Protein AF-A0A5C6DYA9-F1 (afdb_monomer)

Organism: NCBI:txid2527966

Foldseek 3Di:
DVVLVDDPVLLVVVVCCAQVWDQPDWDDDPPDIDTDTHYHDPVQNPPLVCQQQDWDFRDDDPVPDGPDIDGNVVPDDRDDDDDPPDQDDAPNAGEAEAEDECVPDDQVVVQVVVVVVVVVVPDDPAAEDEAEQPVVRVVVVSVPQDPPHDRYYYYYYYYYDPPDD

Mean predicted aligned error: 13.53 Å

Radius of gyration: 26.05 Å; Cα contacts (8 Å, |Δi|>4): 201; chains: 1; bounding box: 67×40×59 Å

Structure (mmCIF, N/CA/C/O backbone):
data_AF-A0A5C6DYA9-F1
#
_entry.id   AF-A0A5C6DYA9-F1
#
loop_
_atom_site.group_PDB
_atom_site.id
_atom_site.type_symbol
_atom_site.label_atom_id
_atom_site.label_alt_id
_atom_site.label_comp_id
_atom_site.label_asym_id
_atom_site.label_entity_id
_atom_site.label_seq_id
_atom_site.pdbx_PDB_ins_code
_atom_site.Cartn_x
_atom_site.Cartn_y
_atom_site.Cartn_z
_atom_site.occupancy
_atom_site.B_iso_or_equiv
_atom_site.auth_seq_id
_atom_site.auth_comp_id
_atom_site.auth_asym_id
_atom_site.auth_atom_id
_atom_site.pdbx_PDB_model_num
ATOM 1 N N . MET A 1 1 ? 18.605 -9.024 -7.986 1.00 73.31 1 MET A N 1
ATOM 2 C CA . MET A 1 1 ? 18.722 -7.550 -8.146 1.00 73.31 1 MET A CA 1
ATOM 3 C C . MET A 1 1 ? 20.153 -7.091 -8.426 1.00 73.31 1 MET A C 1
ATOM 5 O O . MET A 1 1 ? 20.390 -6.633 -9.534 1.00 73.31 1 MET A O 1
ATOM 9 N N . ALA A 1 2 ? 21.111 -7.251 -7.499 1.00 76.88 2 ALA A N 1
ATOM 10 C CA . ALA A 1 2 ? 22.492 -6.772 -7.690 1.00 76.88 2 ALA A CA 1
ATOM 11 C C . ALA A 1 2 ? 23.207 -7.397 -8.907 1.00 76.88 2 ALA A C 1
ATOM 13 O O . ALA A 1 2 ? 23.883 -6.689 -9.643 1.00 76.88 2 ALA A O 1
ATOM 14 N N . PHE A 1 3 ? 22.975 -8.689 -9.174 1.00 78.88 3 PHE A N 1
ATOM 15 C CA . PHE A 1 3 ? 23.479 -9.383 -10.370 1.00 78.88 3 PHE A CA 1
ATOM 16 C C . PHE A 1 3 ? 23.039 -8.718 -11.689 1.00 78.88 3 PHE A C 1
ATOM 18 O O . PHE A 1 3 ? 23.805 -8.649 -12.644 1.00 78.88 3 PHE A O 1
ATOM 25 N N . TYR A 1 4 ? 21.823 -8.171 -11.714 1.00 80.50 4 TYR A N 1
ATOM 26 C CA . TYR A 1 4 ? 21.247 -7.484 -12.870 1.00 80.50 4 TYR A CA 1
ATOM 27 C C . TYR A 1 4 ? 21.536 -5.971 -12.883 1.00 80.50 4 TYR A C 1
ATOM 29 O O . TYR A 1 4 ? 21.046 -5.265 -13.757 1.00 80.50 4 TYR A O 1
ATOM 37 N N . GLY A 1 5 ? 22.306 -5.449 -11.918 1.00 81.56 5 GLY A N 1
ATOM 38 C CA . GLY A 1 5 ? 22.584 -4.012 -11.799 1.00 81.56 5 GLY A CA 1
ATOM 39 C C . GLY A 1 5 ? 21.365 -3.162 -11.415 1.00 81.56 5 GLY A C 1
ATOM 40 O O . GLY A 1 5 ? 21.376 -1.952 -11.617 1.00 81.56 5 GLY A O 1
ATOM 41 N N . LEU A 1 6 ? 20.307 -3.776 -10.873 1.00 86.06 6 LEU A N 1
ATOM 42 C CA . LEU A 1 6 ? 19.060 -3.086 -10.541 1.00 86.06 6 LEU A CA 1
ATOM 43 C C . LEU A 1 6 ? 19.060 -2.564 -9.104 1.00 86.06 6 LEU A C 1
ATOM 45 O O . LEU A 1 6 ? 19.406 -3.287 -8.164 1.00 86.06 6 LEU A O 1
ATOM 49 N N . THR A 1 7 ? 18.586 -1.331 -8.929 1.00 88.62 7 THR A N 1
ATOM 50 C CA . THR A 1 7 ? 18.301 -0.756 -7.609 1.00 88.62 7 THR A CA 1
ATOM 51 C C . THR A 1 7 ? 16.847 -1.009 -7.210 1.00 88.62 7 THR A C 1
ATOM 53 O O . THR A 1 7 ? 15.969 -1.180 -8.056 1.00 88.62 7 THR A O 1
ATOM 56 N N . ARG A 1 8 ? 16.564 -0.995 -5.900 1.00 90.00 8 ARG A N 1
ATOM 57 C CA . ARG A 1 8 ? 15.187 -1.119 -5.388 1.00 90.00 8 ARG A CA 1
ATOM 58 C C . ARG A 1 8 ? 14.283 0.004 -5.900 1.00 90.00 8 ARG A C 1
ATOM 60 O O . ARG A 1 8 ? 13.153 -0.259 -6.287 1.00 90.00 8 ARG A O 1
ATOM 67 N N . ALA A 1 9 ? 14.804 1.232 -5.920 1.00 90.12 9 ALA A N 1
ATOM 68 C CA . ALA A 1 9 ? 14.078 2.405 -6.397 1.00 90.12 9 ALA A CA 1
ATOM 69 C C . ALA A 1 9 ? 13.685 2.269 -7.874 1.00 90.12 9 ALA A C 1
ATOM 71 O O . ALA A 1 9 ? 12.553 2.567 -8.231 1.00 90.12 9 ALA A O 1
ATOM 72 N N . PHE A 1 10 ? 14.582 1.747 -8.715 1.00 88.94 10 PHE A N 1
ATOM 73 C CA . PHE A 1 10 ? 14.289 1.511 -10.128 1.00 88.94 10 PHE A CA 1
ATOM 74 C C . PHE A 1 10 ? 13.115 0.541 -10.323 1.00 88.94 10 PHE A C 1
ATOM 76 O O . PHE A 1 10 ? 12.159 0.860 -11.023 1.00 88.94 10 PHE A O 1
ATOM 83 N N . VAL A 1 11 ? 13.147 -0.613 -9.646 1.00 89.69 11 VAL A N 1
ATOM 84 C CA . VAL A 1 11 ? 12.065 -1.612 -9.730 1.00 89.69 11 VAL A CA 1
ATOM 85 C C . VAL A 1 11 ? 10.745 -1.049 -9.188 1.00 89.69 11 VAL A C 1
ATOM 87 O O . VAL A 1 11 ? 9.695 -1.256 -9.793 1.00 89.69 11 VAL A O 1
ATOM 90 N N . ALA A 1 12 ? 10.790 -0.299 -8.082 1.00 90.50 12 ALA A N 1
ATOM 91 C CA . ALA A 1 12 ? 9.607 0.334 -7.499 1.00 90.50 12 ALA A CA 1
ATOM 92 C C . ALA A 1 12 ? 8.974 1.378 -8.436 1.00 90.50 12 ALA A C 1
ATOM 94 O O . ALA A 1 12 ? 7.756 1.390 -8.590 1.00 90.50 12 ALA A O 1
ATOM 95 N N . ASN A 1 13 ? 9.785 2.202 -9.105 1.00 89.25 13 ASN A N 1
ATOM 96 C CA . ASN A 1 13 ? 9.297 3.217 -10.042 1.00 89.25 13 ASN A CA 1
ATOM 97 C C . ASN A 1 13 ? 8.615 2.590 -11.266 1.00 89.25 13 ASN A C 1
ATOM 99 O O . ASN A 1 13 ? 7.566 3.067 -11.698 1.00 89.25 13 ASN A O 1
ATOM 103 N N . ILE A 1 14 ? 9.170 1.495 -11.797 1.00 88.38 14 ILE A N 1
ATOM 104 C CA . ILE A 1 14 ? 8.541 0.750 -12.898 1.00 88.38 14 ILE A CA 1
ATOM 105 C C . ILE A 1 14 ? 7.187 0.199 -12.460 1.00 88.38 14 ILE A C 1
ATOM 107 O O . ILE A 1 14 ? 6.206 0.349 -13.182 1.00 88.38 14 ILE A O 1
ATOM 111 N N . LEU A 1 15 ? 7.106 -0.384 -11.261 1.00 89.25 15 LEU A N 1
ATOM 112 C CA . LEU A 1 15 ? 5.842 -0.888 -10.722 1.00 89.25 15 LEU A CA 1
ATOM 113 C C . LEU A 1 15 ? 4.811 0.217 -10.511 1.00 89.25 15 LEU A C 1
ATOM 115 O O . LEU A 1 15 ? 3.645 0.037 -10.852 1.00 89.25 15 LEU A O 1
ATOM 119 N N . GLN A 1 16 ? 5.231 1.365 -9.984 1.00 88.50 16 GLN A N 1
ATOM 120 C CA . GLN A 1 16 ? 4.352 2.512 -9.796 1.00 88.50 16 GLN A CA 1
ATOM 121 C C . GLN A 1 16 ? 3.798 3.008 -11.137 1.00 88.50 16 GLN A C 1
ATOM 123 O O . GLN A 1 16 ? 2.591 3.185 -11.273 1.00 88.50 16 GLN A O 1
ATOM 128 N N . THR A 1 17 ? 4.657 3.155 -12.143 1.00 88.94 17 THR A N 1
ATOM 129 C CA . THR A 1 17 ? 4.263 3.570 -13.498 1.00 88.94 17 THR A CA 1
ATOM 130 C C . THR A 1 17 ? 3.321 2.554 -14.137 1.00 88.94 17 THR A C 1
ATOM 132 O O . THR A 1 17 ? 2.284 2.906 -14.688 1.00 88.94 17 THR A O 1
ATOM 135 N N . ALA A 1 18 ? 3.635 1.267 -14.010 1.00 87.12 18 ALA A N 1
ATOM 136 C CA . ALA A 1 18 ? 2.827 0.188 -14.552 1.00 87.12 18 ALA A CA 1
ATOM 137 C C . ALA A 1 18 ? 1.425 0.127 -13.916 1.00 87.12 18 ALA A C 1
ATOM 139 O O . ALA A 1 18 ? 0.433 -0.024 -14.629 1.00 87.12 18 ALA A O 1
ATOM 140 N N . LEU A 1 19 ? 1.326 0.262 -12.589 1.00 87.50 19 LEU A N 1
ATOM 141 C CA . LEU A 1 19 ? 0.078 0.060 -11.844 1.00 87.50 19 LEU A CA 1
ATOM 142 C C . LEU A 1 19 ? -0.737 1.344 -11.652 1.00 87.50 19 LEU A C 1
ATOM 144 O O . LEU A 1 19 ? -1.946 1.350 -11.867 1.00 87.50 19 LEU A O 1
ATOM 148 N N . GLN A 1 20 ? -0.101 2.432 -11.227 1.00 87.94 20 GLN A N 1
ATOM 149 C CA . GLN A 1 20 ? -0.779 3.695 -10.923 1.00 87.94 20 GLN A CA 1
ATOM 150 C C . GLN A 1 20 ? -0.823 4.630 -12.135 1.00 87.94 20 GLN A C 1
ATOM 152 O O . GLN A 1 20 ? -1.756 5.424 -12.275 1.00 87.94 20 GLN A O 1
ATOM 157 N N . GLY A 1 21 ? 0.141 4.473 -13.038 1.00 89.94 21 GLY A N 1
ATOM 158 C CA . GLY A 1 21 ? 0.330 5.327 -14.193 1.00 89.94 21 GLY A CA 1
ATOM 159 C C . GLY A 1 21 ? 1.230 6.520 -13.919 1.00 89.94 21 GLY A C 1
ATOM 160 O O . GLY A 1 21 ? 1.343 6.995 -12.791 1.00 89.94 21 GLY A O 1
ATOM 161 N N . GLU A 1 22 ? 1.857 7.011 -14.980 1.00 91.06 22 GLU A N 1
ATOM 162 C CA . GLU A 1 22 ? 2.689 8.210 -14.969 1.00 91.06 22 GLU A CA 1
ATOM 163 C C . GLU A 1 22 ? 2.197 9.193 -16.032 1.00 91.06 22 GLU A C 1
ATOM 165 O O . GLU A 1 22 ? 1.934 8.816 -17.179 1.00 91.06 22 GLU A O 1
ATOM 170 N N . VAL A 1 23 ? 2.044 10.462 -15.643 1.00 91.94 23 VAL A N 1
ATOM 171 C CA . VAL A 1 23 ? 1.749 11.542 -16.587 1.00 91.94 23 VAL A CA 1
ATOM 172 C C . VAL A 1 23 ? 3.050 11.931 -17.271 1.00 91.94 23 VAL A C 1
ATOM 174 O O . VAL A 1 23 ? 3.916 12.555 -16.664 1.00 91.94 23 VAL A O 1
ATOM 177 N N . VAL A 1 24 ? 3.181 11.565 -18.541 1.00 92.62 24 VAL A N 1
ATOM 178 C CA . VAL A 1 24 ? 4.406 11.804 -19.317 1.00 92.62 24 VAL A CA 1
ATOM 179 C C . VAL A 1 24 ? 4.382 13.133 -20.060 1.00 92.62 24 VAL A C 1
ATOM 181 O O . VAL A 1 24 ? 5.421 13.632 -20.488 1.00 92.62 24 VAL A O 1
ATOM 184 N N . SER A 1 25 ? 3.195 13.707 -20.260 1.00 93.69 25 SER A N 1
ATOM 185 C CA . SER A 1 25 ? 3.028 14.970 -20.971 1.00 93.69 25 SER A CA 1
ATOM 186 C C . SER A 1 25 ? 1.633 15.553 -20.748 1.00 93.69 25 SER A C 1
ATOM 188 O O . SER A 1 25 ? 0.753 14.896 -20.196 1.00 93.69 25 SER A O 1
ATOM 190 N N . GLN A 1 26 ? 1.424 16.782 -21.212 1.00 93.81 26 GLN A N 1
ATOM 191 C CA . GLN A 1 26 ? 0.119 17.429 -21.253 1.00 93.81 26 GLN A CA 1
ATOM 192 C C . GLN A 1 26 ? -0.171 17.912 -22.671 1.00 93.81 26 GLN A C 1
ATOM 194 O O . GLN A 1 26 ? 0.659 18.575 -23.293 1.00 93.81 26 GLN A O 1
ATOM 199 N N . VAL A 1 27 ? -1.366 17.610 -23.170 1.00 94.00 27 VAL A N 1
ATOM 200 C CA . VAL A 1 27 ? -1.854 18.077 -24.468 1.00 94.00 27 VAL A CA 1
ATOM 201 C C . VAL A 1 27 ? -2.834 19.220 -24.255 1.00 94.00 27 VAL A C 1
ATOM 203 O O . VAL A 1 27 ? -3.722 19.165 -23.403 1.00 94.00 27 VAL A O 1
ATOM 206 N N . LEU A 1 28 ? -2.654 20.276 -25.042 1.00 93.69 28 LEU A N 1
ATOM 207 C CA . LEU A 1 28 ? -3.547 21.425 -25.094 1.00 93.69 28 LEU A CA 1
ATOM 208 C C . LEU A 1 28 ? -4.523 21.251 -26.253 1.00 93.69 28 LEU A C 1
ATOM 210 O O . LEU A 1 28 ? -4.105 21.125 -27.401 1.00 93.69 28 LEU A O 1
ATOM 214 N N . GLU A 1 29 ? -5.815 21.316 -25.957 1.00 91.75 29 GLU A N 1
ATOM 215 C CA . GLU A 1 29 ? -6.869 21.350 -26.966 1.00 91.75 29 GLU A CA 1
ATOM 216 C C . GLU A 1 29 ? -7.723 22.603 -26.737 1.00 91.75 29 GLU A C 1
ATOM 218 O O . GLU A 1 29 ? -8.513 22.704 -25.790 1.00 91.75 29 GLU A O 1
ATOM 223 N N . GLY A 1 30 ? -7.494 23.627 -27.563 1.00 92.25 30 GLY A N 1
ATOM 224 C CA . GLY A 1 30 ? -8.066 24.959 -27.365 1.00 92.25 30 GLY A CA 1
ATOM 225 C C . GLY A 1 30 ? -7.619 25.580 -26.036 1.00 92.25 30 GLY A C 1
ATOM 226 O O . GLY A 1 30 ? -6.444 25.882 -25.847 1.00 92.25 30 GLY A O 1
ATOM 227 N N . GLN A 1 31 ? -8.567 25.779 -25.115 1.00 92.50 31 GLN A N 1
ATOM 228 C CA . GLN A 1 31 ? -8.309 26.288 -23.757 1.00 92.50 31 GLN A CA 1
ATOM 229 C C . GLN A 1 31 ? -8.250 25.183 -22.686 1.00 92.50 31 GLN A C 1
ATOM 231 O O . GLN A 1 31 ? -8.090 25.487 -21.504 1.00 92.50 31 GLN A O 1
ATOM 236 N N . ARG A 1 32 ? -8.397 23.907 -23.065 1.00 92.44 32 ARG A N 1
ATOM 237 C CA . ARG A 1 32 ? -8.371 22.769 -22.134 1.00 92.44 32 ARG A C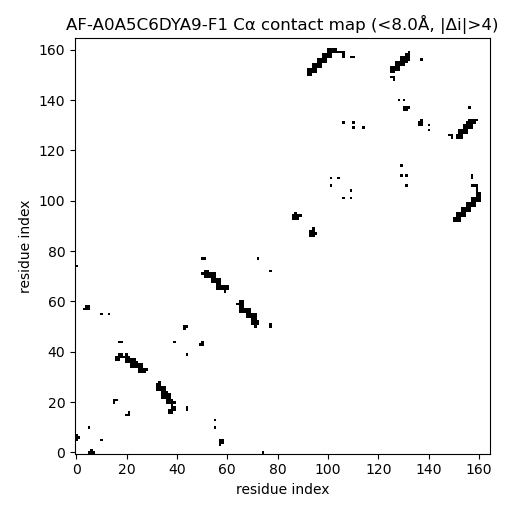A 1
ATOM 238 C C . ARG A 1 32 ? -6.994 22.109 -22.135 1.00 92.44 32 ARG A C 1
ATOM 240 O O . ARG A 1 32 ? -6.331 22.049 -23.167 1.00 92.44 32 ARG A O 1
ATOM 247 N N . ARG A 1 33 ? -6.575 21.621 -20.966 1.00 94.31 33 ARG A N 1
ATOM 248 C CA . ARG A 1 33 ? -5.356 20.822 -20.771 1.00 94.31 33 ARG A CA 1
ATOM 249 C C . ARG A 1 33 ? -5.753 19.405 -20.390 1.00 94.31 33 ARG A C 1
ATOM 251 O O . ARG A 1 33 ? -6.588 19.237 -19.504 1.00 94.31 33 ARG A O 1
ATOM 258 N N . PHE A 1 34 ? -5.138 18.428 -21.040 1.00 95.75 34 PHE A N 1
ATOM 259 C CA . PHE A 1 34 ? -5.328 17.009 -20.778 1.00 95.75 34 PHE A CA 1
ATOM 260 C C . PHE A 1 34 ? -3.990 16.357 -20.456 1.00 95.75 34 PHE A C 1
ATOM 262 O O . PHE A 1 34 ? -3.008 16.588 -21.157 1.00 95.75 34 PHE A O 1
ATOM 269 N N . ASP A 1 35 ? -3.963 15.522 -19.426 1.00 95.19 35 ASP A N 1
ATOM 270 C CA . ASP A 1 35 ? -2.788 14.727 -19.087 1.00 95.19 35 ASP A CA 1
ATOM 271 C C . ASP A 1 35 ? -2.693 13.507 -20.014 1.00 95.19 35 ASP A C 1
ATOM 273 O O . ASP A 1 35 ? -3.666 12.776 -20.208 1.00 95.19 35 ASP A O 1
ATOM 277 N N . LEU A 1 36 ? -1.505 13.269 -20.571 1.00 92.25 36 LEU A N 1
ATOM 278 C CA . LEU A 1 36 ? -1.163 12.022 -21.245 1.00 92.25 36 LEU A CA 1
ATOM 279 C C . LEU A 1 36 ? -0.592 11.048 -20.216 1.00 92.25 36 LEU A C 1
ATOM 281 O O . LEU A 1 36 ? 0.523 11.231 -19.726 1.00 92.25 36 LEU A O 1
ATOM 285 N N . LEU A 1 37 ? -1.372 10.016 -19.902 1.00 92.38 37 LEU A N 1
ATOM 286 C CA . LEU A 1 37 ? -1.063 9.001 -18.899 1.00 92.38 37 LEU A CA 1
ATOM 287 C C . LEU A 1 37 ? -0.599 7.704 -19.571 1.00 92.38 37 LEU A C 1
ATOM 289 O O . LEU A 1 37 ? -1.320 7.150 -20.401 1.00 92.38 37 LEU A O 1
ATOM 293 N N . ILE A 1 38 ? 0.554 7.180 -19.158 1.00 90.31 38 ILE A N 1
ATOM 294 C CA . ILE A 1 38 ? 0.992 5.821 -19.503 1.00 90.31 38 ILE A CA 1
ATOM 295 C C . ILE A 1 38 ? 0.774 4.921 -18.295 1.00 90.31 38 ILE A C 1
ATOM 297 O O . ILE A 1 38 ? 1.179 5.268 -17.191 1.00 90.31 38 ILE A O 1
ATOM 301 N N . ARG A 1 39 ? 0.133 3.768 -18.503 1.00 89.56 39 ARG A N 1
ATOM 302 C CA . ARG A 1 39 ? -0.073 2.715 -17.498 1.00 89.56 39 ARG A CA 1
ATOM 303 C C . ARG A 1 39 ? -0.394 1.386 -18.172 1.00 89.56 39 ARG A C 1
ATOM 305 O O . ARG A 1 39 ? -0.763 1.377 -19.345 1.00 89.56 39 ARG A O 1
ATOM 312 N N . LEU A 1 40 ? -0.319 0.285 -17.426 1.00 87.44 40 LEU A N 1
ATOM 313 C CA . LEU A 1 40 ? -0.817 -1.006 -17.900 1.00 87.44 40 LEU A CA 1
ATOM 314 C C . LEU A 1 40 ? -2.342 -0.995 -18.071 1.00 87.44 40 LEU A C 1
ATOM 316 O O . LEU A 1 40 ? -3.078 -0.314 -17.340 1.00 87.44 40 LEU A O 1
ATOM 320 N N . GLU A 1 41 ? -2.808 -1.809 -19.016 1.00 86.06 41 GLU A N 1
ATOM 321 C CA . GLU A 1 41 ? -4.228 -2.118 -19.188 1.00 86.06 41 GLU A CA 1
ATOM 322 C C . GLU A 1 41 ? -4.800 -2.761 -17.913 1.00 86.06 41 GLU A C 1
ATOM 324 O O . GLU A 1 41 ? -4.080 -3.392 -17.136 1.00 86.06 41 GLU A O 1
ATOM 329 N N . GLU A 1 42 ? -6.100 -2.569 -17.678 1.00 84.75 42 GLU A N 1
ATOM 330 C CA . GLU A 1 42 ? -6.771 -2.963 -16.427 1.00 84.75 42 GLU A CA 1
ATOM 331 C C . GLU A 1 42 ? -6.567 -4.445 -16.087 1.00 84.75 42 GLU A C 1
ATOM 333 O O . GLU A 1 42 ? -6.258 -4.772 -14.944 1.00 84.75 42 GLU A O 1
ATOM 338 N N . GLU A 1 43 ? -6.656 -5.321 -17.090 1.00 84.62 43 GLU A N 1
ATOM 339 C CA . GLU A 1 43 ? -6.540 -6.775 -16.939 1.00 84.62 43 GLU A CA 1
ATOM 340 C C . GLU A 1 43 ? -5.224 -7.179 -16.255 1.00 84.62 43 GLU A C 1
ATOM 342 O O . GLU A 1 43 ? -5.217 -8.013 -15.349 1.00 84.62 43 GLU A O 1
ATOM 347 N N . TYR A 1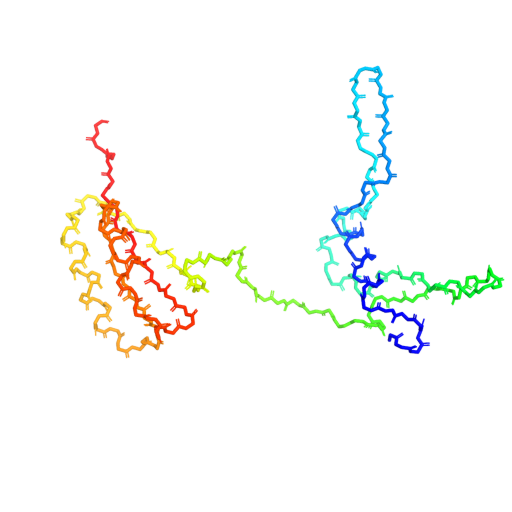 44 ? -4.120 -6.512 -16.605 1.00 82.12 44 TYR A N 1
ATOM 348 C CA . TYR A 1 44 ? -2.803 -6.761 -16.013 1.00 82.12 44 TYR A CA 1
ATOM 349 C C . TYR A 1 44 ? -2.616 -6.107 -14.638 1.00 82.12 44 TYR A C 1
ATOM 351 O O . TYR A 1 44 ? -1.718 -6.499 -13.896 1.00 82.12 44 TYR A O 1
ATOM 359 N N . ARG A 1 45 ? -3.443 -5.116 -14.277 1.00 83.56 45 ARG A N 1
ATOM 360 C CA . ARG A 1 45 ? -3.396 -4.454 -12.960 1.00 83.56 45 ARG A CA 1
ATOM 361 C C . ARG A 1 45 ? -4.183 -5.203 -11.895 1.00 83.56 45 ARG A C 1
ATOM 363 O O . ARG A 1 45 ? -3.815 -5.144 -10.725 1.00 83.56 45 ARG A O 1
ATOM 370 N N . THR A 1 46 ? -5.247 -5.894 -12.293 1.00 79.31 46 THR A N 1
ATOM 371 C CA . THR A 1 46 ? -6.075 -6.701 -11.385 1.00 79.31 46 THR A CA 1
ATOM 372 C C . THR A 1 46 ? -5.557 -8.127 -11.207 1.00 79.31 46 THR A C 1
ATOM 374 O O . THR A 1 46 ? -5.909 -8.797 -10.237 1.00 79.31 46 THR A O 1
ATOM 377 N N . ASP A 1 47 ? -4.703 -8.600 -12.117 1.00 80.88 47 ASP A N 1
ATOM 378 C CA . ASP A 1 47 ? -4.126 -9.941 -12.071 1.00 80.88 47 ASP A CA 1
ATOM 379 C C . ASP A 1 47 ? -2.792 -9.975 -11.309 1.00 80.88 47 ASP A C 1
ATOM 381 O O . ASP A 1 47 ? -1.701 -10.139 -11.865 1.00 80.88 47 ASP A O 1
ATOM 385 N N . TYR A 1 48 ? -2.883 -9.850 -9.985 1.00 74.00 48 TYR A N 1
ATOM 386 C CA . TYR A 1 48 ? -1.718 -9.920 -9.098 1.00 74.00 48 TYR A CA 1
ATOM 387 C C . TYR A 1 48 ? -0.980 -11.265 -9.172 1.00 74.00 48 TYR A C 1
ATOM 389 O O . TYR A 1 48 ? 0.224 -11.317 -8.914 1.00 74.00 48 TYR A O 1
ATOM 397 N N . LYS A 1 49 ? -1.661 -12.346 -9.581 1.00 74.31 49 LYS A N 1
ATOM 398 C CA . LYS A 1 49 ? -1.052 -13.675 -9.749 1.00 74.31 49 LYS A CA 1
ATOM 399 C C . LYS A 1 49 ? -0.077 -13.700 -10.923 1.00 74.31 49 LYS A C 1
ATOM 401 O O . LYS A 1 49 ? 0.947 -14.379 -10.853 1.00 74.31 49 LYS A O 1
ATOM 406 N N . ASN A 1 50 ? -0.370 -12.945 -11.981 1.00 81.38 50 ASN A N 1
ATOM 407 C CA . ASN A 1 50 ? 0.496 -12.827 -13.150 1.00 81.38 50 ASN A CA 1
ATOM 408 C C . ASN A 1 50 ? 1.413 -11.598 -13.128 1.00 81.38 50 ASN A C 1
ATOM 410 O O . ASN A 1 50 ? 2.288 -11.506 -13.989 1.00 81.38 50 ASN A O 1
ATOM 414 N N . LEU A 1 51 ? 1.322 -10.725 -12.116 1.00 85.81 51 LEU A N 1
ATOM 415 C CA . LEU A 1 51 ? 2.224 -9.577 -11.942 1.00 85.81 51 LEU A CA 1
ATOM 416 C C . LEU A 1 51 ? 3.708 -9.985 -11.937 1.00 85.81 51 LEU A C 1
ATOM 418 O O . LEU A 1 51 ? 4.565 -9.242 -12.409 1.00 85.81 51 LEU A O 1
ATOM 422 N N . GLY A 1 52 ? 4.021 -11.203 -11.487 1.00 86.75 52 GLY A N 1
ATOM 423 C CA . GLY A 1 52 ? 5.378 -11.753 -11.537 1.00 86.75 52 GLY A CA 1
ATOM 424 C C . GLY A 1 52 ? 5.966 -11.889 -12.939 1.00 86.75 52 GLY A C 1
ATOM 425 O O . GLY A 1 52 ? 7.187 -11.913 -13.059 1.00 86.75 52 GLY A O 1
ATOM 426 N N . ARG A 1 53 ? 5.129 -11.943 -13.981 1.00 89.69 53 ARG A N 1
ATOM 427 C CA . ARG A 1 53 ? 5.536 -12.010 -15.395 1.00 89.69 53 ARG A CA 1
ATOM 428 C C . ARG A 1 53 ? 5.769 -10.632 -16.015 1.00 89.69 53 ARG A C 1
ATOM 430 O O . ARG A 1 53 ? 6.119 -10.554 -17.191 1.00 89.69 53 ARG A O 1
ATOM 437 N N . LEU A 1 54 ? 5.558 -9.552 -15.257 1.00 88.94 54 LEU A N 1
ATOM 438 C CA . LEU A 1 54 ? 5.838 -8.199 -15.721 1.00 88.94 54 LEU A CA 1
ATOM 439 C C . LEU A 1 54 ? 7.303 -8.106 -16.145 1.00 88.94 54 LEU A C 1
ATOM 441 O O . LEU A 1 54 ? 8.202 -8.401 -15.354 1.00 88.94 54 LEU A O 1
ATOM 445 N N . ARG A 1 55 ? 7.528 -7.700 -17.395 1.00 89.88 55 ARG A N 1
ATOM 446 C CA . ARG A 1 55 ? 8.871 -7.548 -17.945 1.00 89.88 55 ARG A CA 1
ATOM 447 C C . ARG A 1 55 ? 9.467 -6.212 -17.530 1.00 89.88 55 ARG A C 1
ATOM 449 O O . ARG A 1 55 ? 8.831 -5.172 -17.659 1.00 89.88 55 ARG A O 1
ATOM 456 N N . ILE A 1 56 ? 10.698 -6.271 -17.047 1.00 89.19 56 ILE A N 1
ATOM 457 C CA . ILE A 1 56 ? 11.507 -5.138 -16.620 1.00 89.19 56 ILE A CA 1
ATOM 458 C C . ILE A 1 56 ? 12.697 -5.054 -17.565 1.00 89.19 56 ILE A C 1
ATOM 460 O O . ILE A 1 56 ? 13.490 -5.995 -17.656 1.00 89.19 56 ILE A O 1
ATOM 464 N N . ASP A 1 57 ? 12.824 -3.921 -18.250 1.00 88.25 57 ASP A N 1
ATOM 465 C CA . ASP A 1 57 ? 13.996 -3.629 -19.064 1.00 88.25 57 ASP A CA 1
ATOM 466 C C . ASP A 1 57 ? 15.223 -3.463 -18.168 1.00 88.25 57 ASP A C 1
ATOM 468 O O . ASP A 1 57 ? 15.226 -2.695 -17.199 1.00 88.25 57 ASP A O 1
ATOM 472 N N . LEU A 1 58 ? 16.285 -4.195 -18.496 1.00 86.62 58 LEU A N 1
ATOM 473 C CA . LEU A 1 58 ? 17.563 -4.013 -17.834 1.00 86.62 58 LEU A CA 1
ATOM 474 C C . LEU A 1 58 ? 18.203 -2.708 -18.327 1.00 86.62 58 LEU A C 1
ATOM 476 O O . LEU A 1 58 ? 18.250 -2.475 -19.539 1.00 86.62 58 LEU A O 1
ATOM 480 N N . PRO A 1 59 ? 18.729 -1.865 -17.421 1.00 78.38 59 PRO A N 1
ATOM 481 C CA . PRO A 1 59 ? 19.355 -0.609 -17.800 1.00 78.38 59 PRO A CA 1
ATOM 482 C C . PRO A 1 59 ? 20.496 -0.873 -18.786 1.00 78.38 59 PRO A C 1
ATOM 484 O O . PRO A 1 59 ? 21.344 -1.740 -18.559 1.00 78.38 59 PRO A O 1
ATOM 487 N N . SER A 1 60 ? 20.491 -0.135 -19.899 1.00 72.44 60 SER A N 1
ATOM 488 C CA . SER A 1 60 ? 21.565 -0.193 -20.891 1.00 72.44 60 SER A CA 1
ATOM 489 C C . SER A 1 60 ? 22.887 0.200 -20.240 1.00 72.44 60 SER A C 1
ATOM 491 O O . SER A 1 60 ? 22.936 1.126 -19.431 1.00 72.44 60 SER A O 1
ATOM 493 N N . ASP A 1 61 ? 23.965 -0.479 -20.625 1.00 69.50 61 ASP A N 1
ATOM 494 C CA . ASP A 1 61 ? 25.310 0.032 -20.356 1.00 69.50 61 ASP A CA 1
ATOM 495 C C . ASP A 1 61 ? 25.605 1.221 -21.294 1.00 69.50 61 ASP A C 1
ATOM 497 O O . ASP A 1 61 ? 24.859 1.475 -22.250 1.00 69.50 61 ASP A O 1
ATOM 501 N N . ASN A 1 62 ? 26.707 1.926 -21.040 1.00 63.62 62 ASN A N 1
ATOM 502 C CA . ASN A 1 62 ? 27.174 3.119 -21.759 1.00 63.62 62 ASN A CA 1
ATOM 503 C C . ASN A 1 62 ? 27.380 2.913 -23.275 1.00 63.62 62 ASN A C 1
ATOM 505 O O . ASN A 1 62 ? 27.566 3.879 -24.005 1.00 63.62 62 ASN A O 1
ATOM 509 N N . ASP A 1 63 ? 27.331 1.668 -23.748 1.00 66.31 63 ASP A N 1
ATOM 510 C CA . ASP A 1 63 ? 27.528 1.269 -25.146 1.00 66.31 63 ASP A CA 1
ATOM 511 C C . ASP A 1 63 ? 26.198 1.095 -25.919 1.00 66.31 63 ASP A C 1
ATOM 513 O O . ASP A 1 63 ? 26.139 0.419 -26.945 1.00 66.31 63 ASP A O 1
ATOM 517 N N . HIS A 1 64 ? 25.093 1.647 -25.391 1.00 57.41 64 HIS A N 1
ATOM 518 C CA . HIS A 1 64 ? 23.738 1.623 -25.977 1.00 57.41 64 HIS A CA 1
ATOM 519 C C . HIS A 1 64 ? 23.202 0.228 -26.363 1.00 57.41 64 HIS A C 1
ATOM 521 O O . HIS A 1 64 ? 22.272 0.101 -27.163 1.00 57.41 64 HIS A O 1
ATOM 527 N N . LYS A 1 65 ? 23.756 -0.841 -25.782 1.00 60.22 65 LYS A N 1
ATOM 528 C CA . LYS A 1 65 ? 23.219 -2.196 -25.914 1.00 60.22 65 LYS A CA 1
ATOM 529 C C . LYS A 1 65 ? 22.186 -2.451 -24.827 1.00 60.22 65 LYS A C 1
ATOM 531 O O . LYS A 1 65 ? 22.519 -2.526 -23.643 1.00 60.22 65 LYS A O 1
ATOM 536 N N . SER A 1 66 ? 20.941 -2.665 -25.259 1.00 67.44 66 SER A N 1
ATOM 537 C CA . SER A 1 66 ? 19.901 -3.231 -24.401 1.00 67.44 66 SER A CA 1
ATOM 538 C C . SER A 1 66 ? 20.406 -4.546 -23.811 1.00 67.44 66 SER A C 1
ATOM 540 O O . SER A 1 66 ? 20.816 -5.453 -24.539 1.00 67.44 66 SER A O 1
ATOM 542 N N . ARG A 1 67 ? 20.395 -4.638 -22.480 1.00 77.25 67 ARG A N 1
ATOM 543 C CA . ARG A 1 67 ? 20.827 -5.836 -21.748 1.00 77.25 67 ARG A CA 1
ATOM 544 C C . ARG A 1 67 ? 19.732 -6.905 -21.683 1.00 77.25 67 ARG A C 1
ATOM 546 O O . ARG A 1 67 ? 19.930 -7.930 -21.039 1.00 77.25 67 ARG A O 1
ATOM 553 N N . GLY A 1 68 ? 18.615 -6.683 -22.377 1.00 86.31 68 GLY A N 1
ATOM 554 C CA . GLY A 1 68 ? 17.456 -7.562 -22.395 1.00 86.31 68 GLY A CA 1
ATOM 555 C C . GLY A 1 68 ? 16.424 -7.204 -21.329 1.00 86.31 68 GLY A C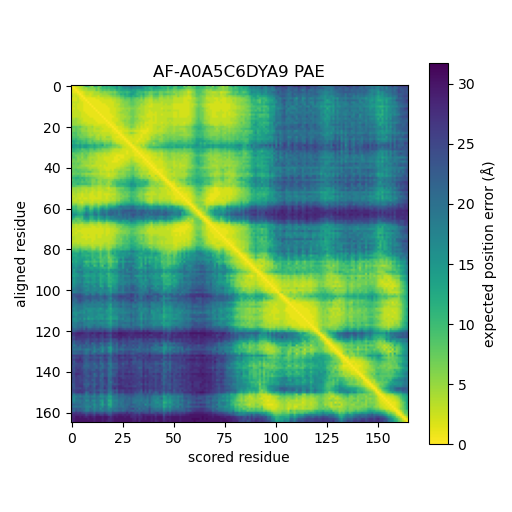 1
ATOM 556 O O . GLY A 1 68 ? 16.480 -6.149 -20.699 1.00 86.31 68 GLY A O 1
ATOM 557 N N . GLN A 1 69 ? 15.468 -8.111 -21.156 1.00 89.81 69 GLN A N 1
ATOM 558 C CA . GLN A 1 69 ? 14.371 -8.006 -20.201 1.00 89.81 69 GLN A CA 1
ATOM 559 C C . GLN A 1 69 ? 14.435 -9.170 -19.221 1.00 89.81 69 GLN A C 1
ATOM 561 O O . GLN A 1 69 ? 14.808 -10.279 -19.603 1.00 89.81 69 GLN A O 1
ATOM 566 N N . ILE A 1 70 ? 14.021 -8.914 -17.986 1.00 91.19 70 ILE A N 1
ATOM 567 C CA . ILE A 1 70 ? 13.792 -9.942 -16.967 1.00 91.19 70 ILE A CA 1
ATOM 568 C C . ILE A 1 70 ? 12.358 -9.854 -16.459 1.00 91.19 70 ILE A C 1
ATOM 570 O O . ILE A 1 70 ? 11.705 -8.823 -16.610 1.00 91.19 70 ILE A O 1
ATOM 574 N N . GLU A 1 71 ? 11.861 -10.909 -15.832 1.00 91.88 71 GLU A N 1
ATOM 575 C CA . GLU A 1 71 ? 10.555 -10.887 -15.179 1.00 91.88 71 GLU A CA 1
ATOM 576 C C . GLU A 1 71 ? 10.666 -10.397 -13.728 1.00 91.88 71 GLU A C 1
ATOM 578 O O . GLU A 1 71 ? 11.652 -10.657 -13.033 1.00 91.88 71 GLU A O 1
ATOM 583 N N . LEU A 1 72 ? 9.632 -9.717 -13.226 1.00 90.75 72 LEU A N 1
ATOM 584 C CA . LEU A 1 72 ? 9.605 -9.202 -11.854 1.00 90.75 72 LEU A CA 1
ATOM 585 C C . LEU A 1 72 ? 9.880 -10.294 -10.809 1.00 90.75 72 LEU A C 1
ATOM 587 O O . LEU A 1 72 ? 10.601 -10.044 -9.842 1.00 90.75 72 LEU A O 1
ATOM 591 N N . ARG A 1 73 ? 9.368 -11.514 -11.020 1.00 91.50 73 ARG A N 1
ATOM 592 C CA . ARG A 1 73 ? 9.579 -12.655 -10.110 1.00 91.50 73 ARG A CA 1
ATOM 593 C C . ARG A 1 73 ? 11.043 -13.076 -9.949 1.00 91.50 73 ARG A C 1
ATOM 595 O O . ARG A 1 73 ? 11.378 -13.747 -8.982 1.00 91.50 73 ARG A O 1
ATOM 602 N N . GLU A 1 74 ? 11.922 -12.701 -10.877 1.00 90.19 74 GLU A N 1
ATOM 603 C CA . GLU A 1 74 ? 13.359 -12.987 -10.771 1.00 90.19 74 GLU A CA 1
ATOM 604 C C . GLU A 1 74 ? 14.066 -12.064 -9.771 1.00 90.19 74 GLU A C 1
ATOM 606 O O . GLU A 1 74 ? 15.204 -12.312 -9.361 1.00 90.19 74 GLU A O 1
ATOM 611 N N . VAL A 1 75 ? 13.420 -10.957 -9.400 1.00 89.81 75 VAL A N 1
ATOM 612 C CA . VAL A 1 75 ? 14.011 -9.924 -8.548 1.00 89.81 75 VAL A CA 1
ATOM 613 C C . VAL A 1 75 ? 13.168 -9.560 -7.338 1.00 89.81 75 VAL A C 1
ATOM 615 O O . VAL A 1 75 ? 13.722 -8.960 -6.421 1.00 89.81 75 VAL A O 1
ATOM 618 N N . ALA A 1 76 ? 11.893 -9.938 -7.296 1.00 89.00 76 ALA A N 1
ATOM 619 C CA . ALA A 1 76 ? 10.986 -9.677 -6.190 1.00 89.00 76 ALA A CA 1
ATOM 620 C C . ALA A 1 76 ? 10.104 -10.895 -5.888 1.00 89.00 76 ALA A C 1
ATOM 622 O O . ALA A 1 76 ? 9.655 -11.599 -6.791 1.00 89.00 76 ALA A O 1
ATOM 623 N N . GLU A 1 77 ? 9.825 -11.103 -4.605 1.00 87.62 77 GLU A N 1
ATOM 624 C CA . GLU A 1 77 ? 8.790 -12.027 -4.153 1.00 87.62 77 GLU A CA 1
ATOM 625 C C . GLU A 1 77 ? 7.445 -11.295 -4.123 1.00 87.62 77 GLU A C 1
ATOM 627 O O . GLU A 1 77 ? 7.360 -10.160 -3.650 1.00 87.62 77 GLU A O 1
ATOM 632 N N . ILE A 1 78 ? 6.404 -11.939 -4.647 1.00 85.12 78 ILE A N 1
ATOM 633 C CA . ILE A 1 78 ? 5.053 -11.382 -4.717 1.00 85.12 78 ILE A CA 1
ATOM 634 C C . ILE A 1 78 ? 4.158 -12.270 -3.874 1.00 85.12 78 ILE A C 1
ATOM 636 O O . ILE A 1 78 ? 4.019 -13.462 -4.147 1.00 85.12 78 ILE A O 1
ATOM 640 N N . SER A 1 79 ? 3.553 -11.677 -2.857 1.00 84.69 79 SER A N 1
ATOM 641 C CA . SER A 1 79 ? 2.632 -12.355 -1.961 1.00 84.69 79 SER A CA 1
ATOM 642 C C . SER A 1 79 ? 1.439 -11.461 -1.665 1.00 84.69 79 SER A C 1
ATOM 644 O O . SER A 1 79 ? 1.538 -10.232 -1.630 1.00 84.69 79 SER A O 1
ATOM 646 N N . GLU A 1 80 ? 0.285 -12.091 -1.475 1.00 80.50 80 GLU A N 1
ATOM 647 C CA . GLU A 1 80 ? -0.898 -11.403 -0.980 1.00 80.50 80 GLU A CA 1
ATOM 648 C C . GLU A 1 80 ? -0.738 -11.192 0.527 1.00 80.50 80 GLU A C 1
ATOM 650 O O . GLU A 1 80 ? -0.463 -12.123 1.286 1.00 80.50 80 GLU A O 1
ATOM 655 N N . GLY A 1 81 ? -0.893 -9.945 0.958 1.00 80.25 81 GLY A N 1
ATOM 656 C CA . GLY A 1 81 ? -0.843 -9.562 2.359 1.00 80.25 81 GLY A CA 1
ATOM 657 C C . GLY A 1 81 ? -2.139 -8.881 2.761 1.00 80.25 81 GLY A C 1
ATOM 658 O O . GLY A 1 81 ? -2.742 -8.153 1.976 1.00 80.25 81 GLY A O 1
ATOM 659 N N . THR A 1 82 ? -2.560 -9.083 4.006 1.00 77.81 82 THR A N 1
ATOM 660 C CA . THR A 1 82 ? -3.605 -8.244 4.598 1.00 77.81 82 THR A CA 1
ATOM 661 C C . THR A 1 82 ? -2.949 -7.065 5.300 1.00 77.81 82 THR A C 1
ATOM 663 O O . THR A 1 82 ? -1.990 -7.227 6.055 1.00 77.81 82 THR A O 1
ATOM 666 N N . GLY A 1 83 ? -3.479 -5.872 5.062 1.00 75.50 83 GLY A N 1
ATOM 667 C CA . GLY A 1 83 ? -3.059 -4.648 5.726 1.00 75.50 83 GLY A CA 1
ATOM 668 C C . GLY A 1 83 ? -4.268 -3.803 6.119 1.00 75.50 83 GLY A C 1
ATOM 669 O O . GLY A 1 83 ? -5.364 -4.005 5.595 1.00 75.50 83 GLY A O 1
ATOM 670 N N . PRO A 1 84 ? -4.101 -2.854 7.051 1.00 71.38 84 PRO A N 1
ATOM 671 C CA . PRO A 1 84 ? -5.159 -1.906 7.365 1.00 71.38 84 PRO A CA 1
ATOM 672 C C . PRO A 1 84 ? -5.470 -1.048 6.130 1.00 71.38 84 PRO A C 1
ATOM 674 O O . PRO A 1 84 ? -4.567 -0.433 5.570 1.00 71.38 84 PRO A O 1
ATOM 677 N N . ASN A 1 85 ? -6.748 -0.961 5.744 1.00 73.25 85 ASN A N 1
ATOM 678 C CA . ASN A 1 85 ? -7.199 -0.074 4.660 1.00 73.25 85 ASN A CA 1
ATOM 679 C C . ASN A 1 85 ? -6.906 1.410 4.980 1.00 73.25 85 ASN A C 1
ATOM 681 O O . ASN A 1 85 ? -6.610 2.210 4.101 1.00 73.25 85 ASN A O 1
ATOM 685 N N . ALA A 1 86 ? -6.924 1.772 6.268 1.00 72.19 86 ALA A N 1
ATOM 686 C CA . ALA A 1 86 ? -6.503 3.079 6.754 1.00 72.19 86 ALA A CA 1
ATOM 687 C C . ALA A 1 86 ? -5.777 2.947 8.097 1.00 72.19 86 ALA A C 1
ATOM 689 O O . ALA A 1 86 ? -6.212 2.213 8.987 1.00 72.19 86 ALA A O 1
ATOM 690 N N . VAL A 1 87 ? -4.683 3.694 8.268 1.00 74.94 87 VAL A N 1
ATOM 691 C CA . VAL A 1 87 ? -3.998 3.832 9.559 1.00 74.94 87 VAL A CA 1
ATOM 692 C C . VAL A 1 87 ? -4.321 5.203 10.126 1.00 74.94 87 VAL A C 1
ATOM 694 O O . VAL A 1 87 ? -3.607 6.175 9.883 1.00 74.94 87 VAL A O 1
ATOM 697 N N . ASN A 1 88 ? -5.398 5.273 10.902 1.00 76.38 88 ASN A N 1
ATOM 698 C CA . ASN A 1 88 ? -5.736 6.490 11.621 1.00 76.38 88 ASN A CA 1
ATOM 699 C C . ASN A 1 88 ? -4.777 6.669 12.792 1.00 76.38 88 ASN A C 1
ATOM 701 O O . ASN A 1 88 ? -4.576 5.760 13.606 1.00 76.38 88 ASN A O 1
ATOM 705 N N . ARG A 1 89 ? -4.158 7.848 12.842 1.00 74.94 89 ARG A N 1
ATOM 706 C CA . ARG A 1 89 ? -3.252 8.228 13.916 1.00 74.94 89 ARG A CA 1
ATOM 707 C C . ARG A 1 89 ? -3.764 9.460 14.621 1.00 74.94 89 ARG A C 1
ATOM 709 O O . ARG A 1 89 ? -4.134 10.437 13.982 1.00 74.94 89 ARG A O 1
ATOM 716 N N . GLU A 1 90 ? -3.708 9.417 15.938 1.00 72.94 90 GLU A N 1
ATOM 717 C CA . GLU A 1 90 ? -4.018 10.543 16.803 1.00 72.94 90 GLU A CA 1
ATOM 718 C C . GLU A 1 90 ? -2.914 10.618 17.855 1.00 72.94 90 GLU A C 1
ATOM 720 O O . GLU A 1 90 ? -2.538 9.598 18.433 1.00 72.94 90 GLU A O 1
ATOM 725 N N . ASN A 1 91 ? -2.299 11.794 18.018 1.00 72.62 91 ASN A N 1
ATOM 726 C CA . ASN A 1 91 ? -1.118 11.978 18.875 1.00 72.62 91 ASN A CA 1
ATOM 727 C C . ASN A 1 91 ? -0.002 10.939 18.602 1.00 72.62 91 ASN A C 1
ATOM 729 O O . ASN A 1 91 ? 0.586 10.376 19.522 1.00 72.62 91 ASN A O 1
ATOM 733 N N . ALA A 1 92 ? 0.253 10.651 17.316 1.00 74.62 92 ALA A N 1
ATOM 734 C CA . ALA A 1 92 ? 1.195 9.641 16.806 1.00 74.62 92 ALA A CA 1
ATOM 735 C C . ALA A 1 92 ? 0.870 8.161 17.124 1.00 74.62 92 ALA A C 1
ATOM 737 O O . ALA A 1 92 ? 1.574 7.268 16.635 1.00 74.62 92 ALA A O 1
ATOM 738 N N . ARG A 1 93 ? -0.227 7.867 17.832 1.00 72.56 93 ARG A N 1
ATOM 739 C CA . ARG A 1 93 ? -0.675 6.500 18.158 1.00 72.56 93 ARG A CA 1
ATOM 740 C C . ARG A 1 93 ? -1.711 5.998 17.167 1.00 72.56 93 ARG A C 1
ATOM 742 O O . ARG A 1 93 ? -2.488 6.788 16.642 1.00 72.56 93 ARG A O 1
ATOM 749 N N . ARG A 1 94 ? -1.734 4.687 16.901 1.00 75.31 94 ARG A N 1
ATOM 750 C CA . ARG A 1 94 ? -2.782 4.087 16.062 1.00 75.31 94 ARG A CA 1
ATOM 751 C C . ARG A 1 94 ? -4.093 4.077 16.841 1.00 75.31 94 ARG A C 1
ATOM 753 O O . ARG A 1 94 ? -4.122 3.610 17.979 1.00 75.31 94 ARG A O 1
ATOM 760 N N . ARG A 1 95 ? -5.163 4.553 16.209 1.00 78.44 95 ARG A N 1
ATOM 761 C CA . ARG A 1 95 ? -6.505 4.590 16.787 1.00 78.44 95 ARG A CA 1
ATOM 762 C C . ARG A 1 95 ? -7.478 3.812 15.912 1.00 78.44 95 ARG A C 1
ATOM 764 O O . ARG A 1 95 ? -7.570 4.058 14.710 1.00 78.44 95 ARG A O 1
ATOM 771 N N . ILE A 1 96 ? -8.215 2.899 16.530 1.00 77.81 96 ILE A N 1
ATOM 772 C CA . ILE A 1 96 ? -9.379 2.243 15.934 1.00 77.81 96 ILE A CA 1
ATOM 773 C C . ILE A 1 96 ? -10.616 2.908 16.527 1.00 77.81 96 ILE A C 1
ATOM 775 O O . ILE A 1 96 ? -10.701 3.077 17.741 1.00 77.81 96 ILE A O 1
ATOM 779 N N . VAL A 1 97 ? -11.559 3.302 15.674 1.00 79.19 97 VAL A N 1
ATOM 780 C CA . VAL A 1 97 ? -12.828 3.897 16.104 1.00 79.19 97 VAL A CA 1
ATOM 781 C C . VAL A 1 97 ? -13.949 2.930 15.771 1.00 79.19 97 VAL A C 1
ATOM 783 O O . VAL A 1 97 ? -14.156 2.609 14.603 1.00 79.19 97 VAL A O 1
ATOM 786 N N . ILE A 1 98 ? -14.655 2.471 16.796 1.00 81.38 98 ILE A N 1
ATOM 787 C CA . ILE A 1 98 ? -15.877 1.685 16.663 1.00 81.38 98 ILE A CA 1
ATOM 788 C C . ILE A 1 98 ? -17.028 2.656 16.879 1.00 81.38 98 ILE A C 1
ATOM 790 O O . ILE A 1 98 ? -17.181 3.184 17.974 1.00 81.38 98 ILE A O 1
ATOM 794 N N . ARG A 1 99 ? -17.821 2.919 15.842 1.00 82.94 99 ARG A N 1
ATOM 795 C CA . ARG A 1 99 ? -19.035 3.732 15.971 1.00 82.94 99 ARG A CA 1
ATOM 796 C C . ARG A 1 99 ? -20.234 2.818 16.103 1.00 82.94 99 ARG A C 1
ATOM 798 O O . ARG A 1 99 ? -20.371 1.879 15.322 1.00 82.94 99 ARG A O 1
ATOM 805 N N . CYS A 1 100 ? -21.092 3.105 17.065 1.00 81.44 100 CYS A N 1
ATOM 806 C CA . CYS A 1 100 ? -22.345 2.390 17.252 1.00 81.44 100 CYS A CA 1
ATOM 807 C C . CYS A 1 100 ? -23.471 3.385 17.514 1.00 81.44 100 CYS A C 1
ATOM 809 O O . CYS A 1 100 ? -23.252 4.427 18.131 1.00 81.44 100 CYS A O 1
ATOM 811 N N . ASN A 1 101 ? -24.664 3.056 17.027 1.00 84.12 101 ASN A N 1
ATOM 812 C CA . ASN A 1 101 ? -25.868 3.832 17.284 1.00 84.12 101 ASN A CA 1
ATOM 813 C C . ASN A 1 101 ? -26.710 3.112 18.336 1.00 84.12 101 ASN A C 1
ATOM 815 O O . ASN A 1 101 ? -26.743 1.883 18.354 1.00 84.12 101 ASN A O 1
ATOM 819 N N . THR A 1 102 ? -27.403 3.862 19.189 1.00 81.25 102 THR A N 1
ATOM 820 C CA . THR A 1 102 ? -28.203 3.273 20.269 1.00 81.25 102 THR A CA 1
ATOM 821 C C . THR A 1 102 ? -29.566 2.751 19.825 1.00 81.25 102 THR A C 1
ATOM 823 O O . THR A 1 102 ? -30.248 2.181 20.654 1.00 81.25 102 THR A O 1
ATOM 826 N N . ASP A 1 103 ? -29.974 2.916 18.563 1.00 80.50 103 ASP A N 1
ATOM 827 C CA . ASP A 1 103 ? -31.224 2.380 17.984 1.00 80.50 103 ASP A CA 1
ATOM 828 C C . ASP A 1 103 ? -32.438 2.399 18.943 1.00 80.50 103 ASP A C 1
ATOM 830 O O . ASP A 1 103 ? -32.951 1.373 19.382 1.00 80.50 103 ASP A O 1
ATOM 834 N N . GLY A 1 104 ? -32.847 3.597 19.371 1.00 72.50 104 GLY A N 1
ATOM 835 C CA . GLY A 1 104 ? -33.969 3.780 20.303 1.00 72.50 104 GLY A CA 1
ATOM 836 C C . GLY A 1 104 ? -33.662 3.494 21.781 1.00 72.50 104 GLY A C 1
ATOM 837 O O . GLY A 1 104 ? -34.470 3.851 22.639 1.00 72.50 104 GLY A O 1
ATOM 838 N N . HIS A 1 105 ? -32.496 2.933 22.108 1.00 77.38 105 HIS A N 1
ATOM 839 C CA . HIS A 1 105 ? -32.006 2.814 23.479 1.00 77.38 105 HIS A CA 1
ATOM 840 C C . HIS A 1 105 ? -31.436 4.140 24.003 1.00 77.38 105 HIS A C 1
ATOM 842 O O . HIS A 1 105 ? -30.916 4.982 23.259 1.00 77.38 105 HIS A O 1
ATOM 848 N N . ASP A 1 106 ? -31.530 4.307 25.322 1.00 83.94 106 ASP A N 1
ATOM 849 C CA . ASP A 1 106 ? -30.928 5.418 26.048 1.00 83.94 106 ASP A CA 1
ATOM 850 C C . ASP A 1 106 ? -29.391 5.357 25.997 1.00 83.94 106 ASP A C 1
ATOM 852 O O . ASP A 1 106 ? -28.783 4.296 26.156 1.00 83.94 106 ASP A O 1
ATOM 856 N N . LEU A 1 107 ? -28.766 6.519 25.791 1.00 80.81 107 LEU A N 1
ATOM 857 C CA . LEU A 1 107 ? -27.323 6.648 25.602 1.00 80.81 107 LEU A CA 1
ATOM 858 C C . LEU A 1 107 ? -26.529 6.215 26.834 1.00 80.81 107 LEU A C 1
ATOM 860 O O . LEU A 1 107 ? -25.541 5.495 26.699 1.00 80.81 107 LEU A O 1
ATOM 864 N N . ALA A 1 108 ? -26.960 6.628 28.028 1.00 81.19 108 ALA A N 1
ATOM 86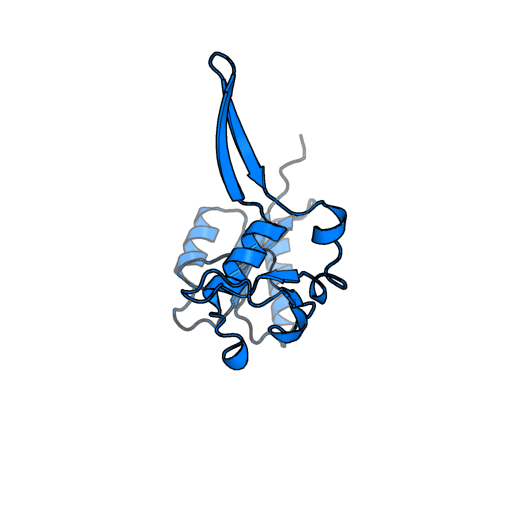5 C CA . ALA A 1 108 ? -26.260 6.286 29.261 1.00 81.19 108 ALA A CA 1
ATOM 866 C C . ALA A 1 108 ? -26.341 4.779 29.533 1.00 81.19 108 ALA A C 1
ATOM 868 O O . ALA A 1 108 ? -25.335 4.147 29.856 1.00 81.19 108 ALA A O 1
ATOM 869 N N . SER A 1 109 ? -27.522 4.200 29.316 1.00 83.44 109 SER A N 1
ATOM 870 C CA . SER A 1 109 ? -2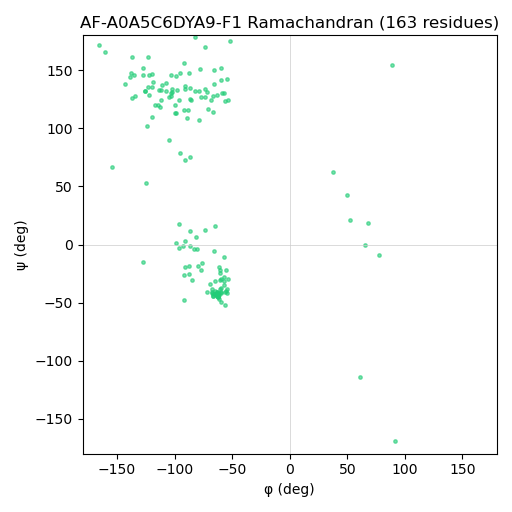7.768 2.764 29.464 1.00 83.44 109 SER A CA 1
ATOM 871 C C . SER A 1 109 ? -26.923 1.932 28.492 1.00 83.44 109 SER A C 1
ATOM 873 O O . SER A 1 109 ? -26.298 0.955 28.901 1.00 83.44 109 SER A O 1
ATOM 875 N N . ALA A 1 110 ? -26.832 2.350 27.225 1.00 84.19 110 ALA A N 1
ATOM 876 C CA . ALA A 1 110 ? -26.017 1.671 26.217 1.00 84.19 110 ALA A CA 1
ATOM 877 C C . ALA A 1 110 ? -24.516 1.717 26.551 1.00 84.19 110 ALA A C 1
ATOM 879 O O . ALA A 1 110 ? -23.817 0.711 26.434 1.00 84.19 110 ALA A O 1
ATOM 880 N N . VAL A 1 111 ? -24.011 2.870 27.000 1.00 83.31 111 VAL A N 1
ATOM 881 C CA . VAL A 1 111 ? -22.610 3.024 27.426 1.00 83.31 111 VAL A CA 1
ATOM 882 C C . VAL A 1 111 ? -22.291 2.111 28.608 1.00 83.31 111 VAL A C 1
ATOM 884 O O . VAL A 1 111 ? -21.238 1.474 28.620 1.00 83.31 111 VAL A O 1
ATOM 887 N N . GLU A 1 112 ? -23.189 2.036 29.588 1.00 84.81 112 GLU A N 1
ATOM 888 C CA . GLU A 1 112 ? -23.023 1.193 30.771 1.00 84.81 112 GLU A CA 1
ATOM 889 C C . GLU A 1 112 ? -23.012 -0.298 30.411 1.00 84.81 112 GLU A C 1
ATOM 891 O O . GLU A 1 112 ? -22.146 -1.044 30.864 1.00 84.81 112 GLU A O 1
ATOM 896 N N . GLU A 1 113 ? -23.897 -0.732 29.514 1.00 84.62 113 GLU A N 1
ATOM 897 C CA . GLU A 1 113 ? -23.914 -2.112 29.028 1.00 84.62 113 GLU A CA 1
ATOM 898 C C . GLU A 1 113 ? -22.623 -2.477 28.275 1.00 84.62 113 GLU A C 1
ATOM 900 O O . GLU A 1 113 ? -22.071 -3.565 28.467 1.00 84.62 113 GLU A O 1
ATOM 905 N N . ILE A 1 114 ? -22.104 -1.565 27.444 1.00 83.12 114 ILE A N 1
ATOM 906 C CA . ILE A 1 114 ? -20.830 -1.762 26.738 1.00 83.12 114 ILE A CA 1
ATOM 907 C C . ILE A 1 114 ? -19.682 -1.891 27.747 1.00 83.12 114 ILE A C 1
ATOM 909 O O . ILE A 1 114 ? -18.878 -2.813 27.614 1.00 83.12 114 ILE A O 1
ATOM 913 N N . LYS A 1 115 ? -19.620 -1.028 28.773 1.00 81.19 115 LYS A N 1
ATOM 914 C CA . LYS A 1 115 ? -18.614 -1.125 29.850 1.00 81.19 115 LYS A CA 1
ATOM 915 C C . LYS A 1 115 ? -18.659 -2.489 30.529 1.00 81.19 115 LYS A C 1
ATOM 917 O O . LYS A 1 115 ? -17.647 -3.181 30.573 1.00 81.19 115 LYS A O 1
ATOM 922 N N . GLN A 1 116 ? -19.844 -2.915 30.963 1.00 85.00 116 GLN A N 1
ATOM 923 C CA . GLN A 1 116 ? -20.030 -4.196 31.646 1.00 85.00 116 GLN A CA 1
ATOM 924 C C . GLN A 1 116 ? -19.613 -5.386 30.776 1.00 85.00 116 GLN A C 1
ATOM 926 O O . GLN A 1 116 ? -18.978 -6.320 31.264 1.00 85.00 116 GLN A O 1
ATOM 931 N N . LYS A 1 117 ? -19.933 -5.358 29.477 1.00 83.69 117 LYS A N 1
ATOM 932 C CA . LYS A 1 117 ? -19.528 -6.408 28.531 1.00 83.69 117 LYS A CA 1
ATOM 933 C C . LYS A 1 117 ? -18.017 -6.440 28.296 1.00 83.69 117 LYS A C 1
ATOM 935 O O . LYS A 1 117 ? -17.458 -7.531 28.197 1.00 83.69 117 LYS A O 1
ATOM 940 N N . LEU A 1 118 ? -17.359 -5.280 28.224 1.00 78.62 118 LEU A N 1
ATOM 941 C CA . LEU A 1 118 ? -15.900 -5.205 28.083 1.00 78.62 118 LEU A CA 1
ATOM 942 C C . LEU A 1 118 ? -15.185 -5.710 29.340 1.00 78.62 118 LEU A C 1
ATOM 944 O O . LEU A 1 118 ? -14.233 -6.476 29.214 1.00 78.62 118 LEU A O 1
ATOM 948 N N . ASP A 1 119 ? -15.678 -5.362 30.529 1.00 76.06 119 ASP A N 1
ATOM 949 C CA . ASP A 1 119 ? -15.102 -5.819 31.801 1.00 76.06 119 ASP A CA 1
ATOM 950 C C . ASP A 1 119 ? -15.229 -7.342 31.985 1.00 76.06 119 ASP A C 1
ATOM 952 O O . ASP A 1 119 ? -14.365 -7.985 32.582 1.00 76.06 119 ASP A O 1
ATOM 956 N N . GLN A 1 120 ? -16.287 -7.947 31.435 1.00 77.12 120 GLN A N 1
ATOM 957 C CA . GLN A 1 120 ? -16.499 -9.399 31.468 1.00 77.12 120 GLN A CA 1
ATOM 958 C C . GLN A 1 120 ? -15.622 -10.165 30.462 1.00 77.12 120 GLN A C 1
ATOM 960 O O . GLN A 1 120 ? -15.365 -11.357 30.651 1.00 77.12 120 GLN A O 1
ATOM 965 N N . GLN A 1 121 ? -15.130 -9.513 29.405 1.00 70.31 121 GLN A N 1
ATOM 966 C CA . GLN A 1 121 ? -14.249 -10.119 28.404 1.00 70.31 121 GLN A CA 1
ATOM 967 C C . GLN A 1 121 ? -12.777 -9.827 28.738 1.00 70.31 121 GLN A C 1
ATOM 969 O O . GLN A 1 121 ? -12.123 -8.984 28.136 1.00 70.31 121 GLN A O 1
ATOM 974 N N . VAL A 1 122 ? -12.241 -10.583 29.702 1.00 52.97 122 VAL A N 1
ATOM 975 C CA . VAL A 1 122 ? -10.917 -10.427 30.357 1.00 52.97 122 VAL A CA 1
ATOM 976 C C . VAL A 1 122 ? -9.690 -10.631 29.427 1.00 52.97 122 VAL A C 1
ATOM 978 O O . VAL A 1 122 ? -8.567 -10.796 29.887 1.00 52.97 122 VAL A O 1
ATOM 981 N N . MET A 1 123 ? -9.832 -10.602 28.101 1.00 50.34 123 MET A N 1
ATOM 982 C CA . MET A 1 123 ? -8.746 -10.938 27.163 1.00 50.34 123 MET A CA 1
ATOM 983 C C . MET A 1 123 ? -8.456 -9.837 26.146 1.00 50.34 123 MET A C 1
ATOM 985 O O . MET A 1 123 ? -8.373 -10.091 24.946 1.00 50.34 123 MET A O 1
ATOM 989 N N . TYR A 1 124 ? -8.224 -8.613 26.615 1.00 56.31 124 TYR A N 1
ATOM 990 C CA . TYR A 1 124 ? -7.665 -7.574 25.757 1.00 56.31 124 TYR A CA 1
ATOM 991 C C . TYR A 1 124 ? -6.330 -7.086 26.312 1.00 56.31 124 TYR A C 1
ATOM 993 O O . TYR A 1 124 ? -6.271 -6.358 27.294 1.00 56.31 124 TYR A O 1
ATOM 1001 N N . SER A 1 125 ? -5.234 -7.423 25.620 1.00 55.75 125 SER A N 1
ATOM 1002 C CA . SER A 1 125 ? -3.944 -6.730 25.791 1.00 55.75 125 SER A CA 1
ATOM 1003 C C . SER A 1 125 ? -3.953 -5.323 25.152 1.00 55.75 125 SER A C 1
ATOM 1005 O O . SER A 1 125 ? -2.899 -4.728 24.924 1.00 55.75 125 SER A O 1
ATOM 1007 N N . LEU A 1 126 ? -5.136 -4.831 24.775 1.00 61.19 126 LEU A N 1
ATOM 1008 C CA . LEU A 1 126 ? -5.391 -3.571 24.091 1.00 61.19 126 LEU A CA 1
ATOM 1009 C C . LEU A 1 126 ? -6.030 -2.607 25.087 1.00 61.19 126 LEU A C 1
ATOM 1011 O O . LEU A 1 126 ? -6.904 -2.998 25.855 1.00 61.19 126 LEU A O 1
ATOM 1015 N N . ILE A 1 127 ? -5.623 -1.341 25.044 1.00 66.25 127 ILE A N 1
ATOM 1016 C CA . ILE A 1 127 ? -6.247 -0.295 25.856 1.00 66.25 127 ILE A CA 1
ATOM 1017 C C . ILE A 1 127 ? -7.459 0.231 25.093 1.00 66.25 127 ILE A C 1
ATOM 1019 O O . ILE A 1 127 ? -7.350 0.649 23.935 1.00 66.25 127 ILE A O 1
ATOM 1023 N N . MET A 1 128 ? -8.614 0.185 25.751 1.00 69.38 128 MET A N 1
ATOM 1024 C CA . MET A 1 128 ? -9.898 0.592 25.195 1.00 69.38 128 MET A CA 1
ATOM 1025 C C . MET A 1 128 ? -10.479 1.741 26.016 1.00 69.38 128 MET A C 1
ATOM 1027 O O . MET A 1 128 ? -10.408 1.727 27.244 1.00 69.38 128 MET A O 1
ATOM 1031 N N . SER A 1 129 ? -11.077 2.720 25.343 1.00 69.81 129 SER A N 1
ATOM 1032 C CA . SER A 1 129 ? -11.891 3.759 25.968 1.00 69.81 129 SER A CA 1
ATOM 1033 C C . SER A 1 129 ? -13.255 3.853 25.290 1.00 69.81 129 SER A C 1
ATOM 1035 O O . SER A 1 129 ? -13.411 3.543 24.106 1.00 69.81 129 SER A O 1
ATOM 1037 N N . ILE A 1 130 ? -14.258 4.289 26.045 1.00 69.69 130 ILE A N 1
ATOM 1038 C CA . ILE A 1 130 ? -15.600 4.564 25.529 1.00 69.69 130 ILE A CA 1
ATOM 1039 C C . ILE A 1 130 ? -15.830 6.065 25.649 1.00 69.69 130 ILE A C 1
ATOM 1041 O O . ILE A 1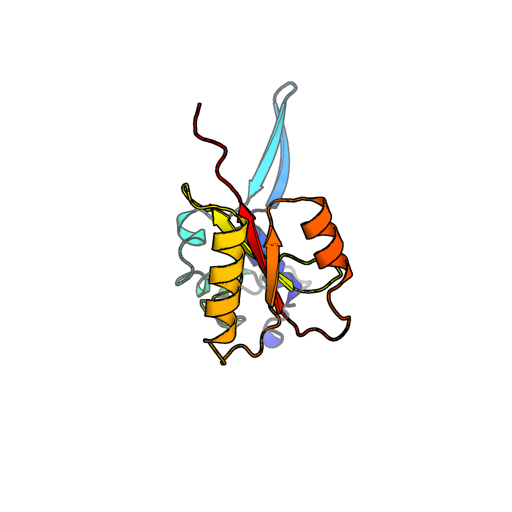 130 ? -15.547 6.643 26.696 1.00 69.69 130 ILE A O 1
ATOM 1045 N N . ALA A 1 131 ? -16.330 6.677 24.582 1.00 72.75 131 ALA A N 1
ATOM 1046 C CA . ALA A 1 131 ? -16.762 8.065 24.544 1.00 72.75 131 ALA A CA 1
ATOM 1047 C C . ALA A 1 131 ? -18.190 8.135 23.986 1.00 72.75 131 ALA A C 1
ATOM 1049 O O . ALA A 1 131 ? -18.584 7.342 23.125 1.00 72.75 131 ALA A O 1
ATOM 1050 N N . THR A 1 132 ? -18.983 9.080 24.475 1.00 73.81 132 THR A N 1
ATOM 1051 C CA . THR A 1 132 ? -20.319 9.323 23.925 1.00 73.81 132 THR A CA 1
ATOM 1052 C C . THR A 1 132 ? -20.245 10.210 22.682 1.00 73.81 132 THR A C 1
ATOM 1054 O O . THR A 1 132 ? -19.175 10.666 22.281 1.00 73.81 132 THR A O 1
ATOM 1057 N N . SER A 1 133 ? -21.391 10.490 22.064 1.00 65.56 133 SER A N 1
ATOM 1058 C CA . SER A 1 133 ? -21.494 11.447 20.963 1.00 65.56 133 SER A CA 1
ATOM 1059 C C . SER A 1 133 ? -21.201 12.897 21.349 1.00 65.56 133 SER A C 1
ATOM 1061 O O . SER A 1 133 ? -21.207 13.744 20.455 1.00 65.56 133 SER A O 1
ATOM 1063 N N . ASP A 1 134 ? -20.986 13.211 22.633 1.00 69.44 134 ASP A N 1
ATOM 1064 C CA . ASP A 1 134 ? -20.583 14.552 23.054 1.00 69.44 134 ASP A CA 1
ATOM 1065 C C . ASP A 1 134 ? -19.166 14.870 22.526 1.00 69.44 134 ASP A C 1
ATOM 1067 O O . ASP A 1 134 ? -18.182 14.253 22.953 1.00 69.44 134 ASP A O 1
ATOM 1071 N N . PRO A 1 135 ? -19.018 15.851 21.612 1.00 63.03 135 PRO A N 1
ATOM 1072 C CA . PRO A 1 135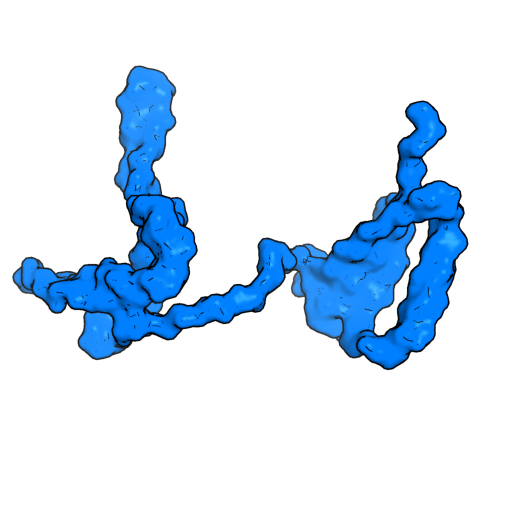 ? -17.723 16.210 21.050 1.00 63.03 135 PRO A CA 1
ATOM 1073 C C . PRO A 1 135 ? -16.705 16.661 22.103 1.00 63.03 135 PRO A C 1
ATOM 1075 O O . PRO A 1 135 ? -15.507 16.467 21.897 1.00 63.03 135 PRO A O 1
ATOM 1078 N N . LEU A 1 136 ? -17.152 17.261 23.215 1.00 65.31 136 LEU A N 1
ATOM 1079 C CA . LEU A 1 136 ? -16.269 17.700 24.298 1.00 65.31 136 LEU A CA 1
ATOM 1080 C C . LEU A 1 136 ? -15.722 16.507 25.077 1.00 65.31 136 LEU A C 1
ATOM 1082 O O . LEU A 1 136 ? -14.533 16.471 25.387 1.00 65.31 136 LEU A O 1
ATOM 1086 N N . GLU A 1 137 ? -16.559 15.505 25.330 1.00 66.38 137 GLU A N 1
ATOM 1087 C CA . GLU A 1 137 ? -16.156 14.279 26.014 1.00 66.38 137 GLU A CA 1
ATOM 1088 C C . GLU A 1 137 ? -15.176 13.474 25.150 1.00 66.38 137 GLU A C 1
ATOM 1090 O O . GLU A 1 137 ? -14.105 13.079 25.617 1.00 66.38 137 GLU A O 1
ATOM 1095 N N . VAL A 1 138 ? -15.462 13.346 23.849 1.00 64.44 138 VAL A N 1
ATOM 1096 C CA . VAL A 1 138 ? -14.531 12.771 22.866 1.00 64.44 138 VAL A CA 1
ATOM 1097 C C . VAL A 1 138 ? -13.195 13.525 22.876 1.00 64.44 138 VAL A C 1
ATOM 1099 O O . VAL A 1 138 ? -12.134 12.899 22.831 1.00 64.44 138 VAL A O 1
ATOM 1102 N N . GLN A 1 139 ? -13.216 14.859 22.976 1.00 65.38 139 GLN A N 1
ATOM 1103 C CA . GLN A 1 139 ? -12.012 15.693 23.039 1.00 65.38 139 GLN A CA 1
ATOM 1104 C C . GLN A 1 139 ? -11.207 15.502 24.331 1.00 65.38 139 GLN A C 1
ATOM 1106 O O . GLN A 1 139 ? -9.978 15.422 24.277 1.00 65.38 139 GLN A O 1
ATOM 1111 N N . MET A 1 140 ? -11.874 15.387 25.479 1.00 63.81 140 MET A N 1
ATOM 1112 C CA . MET A 1 140 ? -11.225 15.135 26.766 1.00 63.81 140 MET A CA 1
ATOM 1113 C C . MET A 1 140 ? -10.586 13.748 26.812 1.00 63.81 140 MET A C 1
ATOM 1115 O O . MET A 1 140 ? -9.424 13.616 27.201 1.00 63.81 140 MET A O 1
ATOM 1119 N N . TYR A 1 141 ? -11.292 12.718 26.338 1.00 65.31 141 TYR A N 1
ATOM 1120 C CA . TYR A 1 141 ? -10.738 11.367 26.281 1.00 65.31 141 TYR A CA 1
ATOM 1121 C C . TYR A 1 141 ? -9.496 11.294 25.399 1.00 65.31 141 TYR A C 1
ATOM 1123 O O . TYR A 1 141 ? -8.530 10.649 25.789 1.00 65.31 141 TYR A O 1
ATOM 1131 N N . LYS A 1 142 ? -9.457 12.011 24.269 1.00 62.88 142 LYS A N 1
ATOM 1132 C CA . LYS A 1 142 ? -8.259 12.099 23.412 1.00 62.88 142 LYS A CA 1
ATOM 1133 C C . LYS A 1 142 ? -7.018 12.621 24.145 1.00 62.88 142 LYS A C 1
ATOM 1135 O O . LYS A 1 142 ? -5.904 12.241 23.785 1.00 62.88 142 LYS A O 1
ATOM 1140 N N . GLN A 1 143 ? -7.196 13.488 25.143 1.00 63.19 143 GLN A N 1
ATOM 1141 C CA . GLN A 1 143 ? -6.107 14.065 25.941 1.00 63.19 143 GLN A CA 1
ATOM 1142 C C . GLN A 1 143 ? -5.729 13.200 27.150 1.00 63.19 143 GLN A C 1
ATOM 1144 O O . GLN A 1 143 ? -4.589 13.258 27.604 1.00 63.19 143 GLN A O 1
ATOM 1149 N N . ALA A 1 144 ? -6.660 12.385 27.649 1.00 62.41 144 ALA A N 1
ATOM 1150 C CA . ALA A 1 144 ? -6.478 11.547 28.832 1.00 62.41 144 ALA A CA 1
ATOM 1151 C C . ALA A 1 144 ? -5.764 10.206 28.560 1.00 62.41 144 ALA A C 1
ATOM 1153 O O . ALA A 1 144 ? -5.496 9.464 29.503 1.00 62.41 144 ALA A O 1
ATOM 1154 N N . ILE A 1 145 ? -5.451 9.871 27.300 1.00 59.41 145 ILE A N 1
ATOM 1155 C CA . ILE A 1 145 ? -4.789 8.600 26.956 1.00 59.41 145 ILE A CA 1
ATOM 1156 C C . ILE A 1 145 ? -3.323 8.630 27.436 1.00 59.41 145 ILE A C 1
ATOM 1158 O O . ILE A 1 145 ? -2.527 9.404 26.881 1.00 59.41 145 ILE A O 1
ATOM 1162 N N . PRO A 1 146 ? -2.926 7.752 28.381 1.00 61.00 146 PRO A N 1
ATOM 1163 C CA . PRO A 1 146 ? -1.580 7.725 28.949 1.00 61.00 146 PRO A CA 1
ATOM 1164 C C . PRO A 1 146 ? -0.489 7.610 27.877 1.00 61.00 146 PRO A C 1
ATOM 1166 O O . PRO A 1 146 ? -0.691 6.906 26.881 1.00 61.00 146 PRO A O 1
ATOM 1169 N N . PRO A 1 147 ? 0.663 8.290 28.033 1.00 58.62 147 PRO A N 1
ATOM 1170 C CA . PRO A 1 147 ? 1.728 8.279 27.039 1.00 58.62 147 PRO A CA 1
ATOM 1171 C C . PRO A 1 147 ? 2.279 6.894 26.683 1.00 58.62 147 PRO A C 1
ATOM 1173 O O . PRO A 1 147 ? 2.726 6.684 25.556 1.00 58.62 147 PRO A O 1
ATOM 1176 N N . ASP A 1 148 ? 2.190 5.976 27.636 1.00 57.88 148 ASP A N 1
ATOM 1177 C CA . ASP A 1 148 ? 2.636 4.586 27.631 1.00 57.88 148 ASP A CA 1
ATOM 1178 C C . ASP A 1 148 ? 1.557 3.583 27.191 1.00 57.88 148 ASP A C 1
ATOM 1180 O O . ASP A 1 148 ? 1.832 2.386 27.096 1.00 57.88 148 ASP A O 1
ATOM 1184 N N . ALA A 1 149 ? 0.342 4.049 26.880 1.00 54.22 149 ALA A N 1
ATOM 1185 C CA . ALA A 1 149 ? -0.704 3.190 26.351 1.00 54.22 149 ALA A CA 1
ATOM 1186 C C . ALA A 1 149 ? -0.238 2.516 25.043 1.00 54.22 149 ALA A C 1
ATOM 1188 O O . ALA A 1 149 ? 0.284 3.186 24.151 1.00 54.22 149 ALA A O 1
ATOM 1189 N N . GLY A 1 150 ? -0.408 1.191 24.953 1.00 54.28 150 GLY A N 1
ATOM 1190 C CA . GLY A 1 150 ? 0.130 0.326 23.899 1.00 54.28 150 GLY A CA 1
ATOM 1191 C C . GLY A 1 150 ? -0.162 0.744 22.449 1.00 54.28 150 GLY A C 1
ATOM 1192 O O . GLY A 1 150 ? -0.893 1.683 22.149 1.00 54.28 150 GLY A O 1
ATOM 1193 N N . ILE A 1 151 ? 0.425 -0.005 21.511 1.00 57.84 151 ILE A N 1
ATOM 1194 C CA . ILE A 1 151 ? 0.578 0.348 20.083 1.00 57.84 151 ILE A CA 1
ATOM 1195 C C . ILE A 1 151 ? -0.751 0.686 19.366 1.00 57.84 1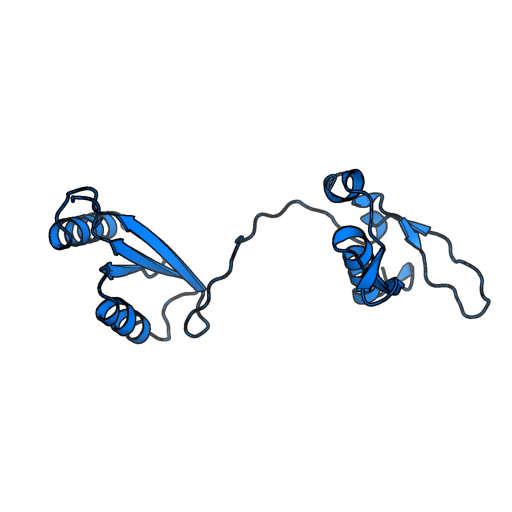51 ILE A C 1
ATOM 1197 O O . ILE A 1 151 ? -0.728 1.379 18.344 1.00 57.84 151 ILE A O 1
ATOM 1201 N N . VAL A 1 152 ? -1.895 0.223 19.882 1.00 63.62 152 VAL A N 1
ATOM 1202 C CA . VAL A 1 152 ? -3.232 0.455 19.320 1.00 63.62 152 VAL A CA 1
ATOM 1203 C C . VAL A 1 152 ? -4.221 0.793 20.435 1.00 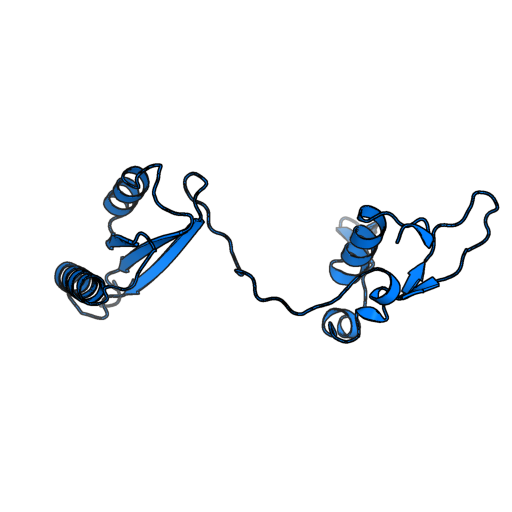63.62 152 VAL A C 1
ATOM 1205 O O . VAL A 1 152 ? -4.376 0.025 21.381 1.00 63.62 152 VAL A O 1
ATOM 1208 N N . HIS A 1 153 ? -4.913 1.921 20.280 1.00 71.38 153 HIS A N 1
ATOM 1209 C CA . HIS A 1 153 ? -5.993 2.359 21.159 1.00 71.38 153 HIS A CA 1
ATOM 1210 C C . HIS A 1 153 ? -7.344 2.209 20.455 1.00 71.38 153 HIS A C 1
ATOM 1212 O O . HIS A 1 153 ? -7.495 2.643 19.308 1.00 71.38 153 HIS A O 1
ATOM 1218 N N . ILE A 1 154 ? -8.330 1.622 21.129 1.00 72.50 154 ILE A N 1
ATOM 1219 C CA . ILE A 1 154 ? -9.689 1.473 20.594 1.00 72.50 154 ILE A CA 1
ATOM 1220 C C . ILE A 1 154 ? -10.595 2.485 21.287 1.00 72.50 154 ILE A C 1
ATOM 1222 O O . ILE A 1 154 ? -10.650 2.530 22.510 1.00 72.50 154 ILE A O 1
ATOM 1226 N N . THR A 1 155 ? -11.312 3.289 20.509 1.00 74.81 155 THR A N 1
ATOM 1227 C CA . THR A 1 155 ? -12.362 4.172 21.019 1.00 74.81 155 THR A CA 1
ATOM 1228 C C . THR A 1 155 ? -13.710 3.688 20.519 1.00 74.81 155 THR A C 1
ATOM 1230 O O . THR A 1 155 ? -13.904 3.587 19.307 1.00 74.81 155 THR A O 1
ATOM 1233 N N . VAL A 1 156 ? -14.640 3.432 21.432 1.00 79.00 156 VAL A N 1
ATOM 1234 C CA . VAL A 1 156 ? -16.049 3.221 21.088 1.00 79.00 156 VAL A CA 1
ATOM 1235 C C . VAL A 1 156 ? -16.761 4.568 21.165 1.00 79.00 156 VAL A C 1
ATOM 1237 O O . VAL A 1 156 ? -16.809 5.160 22.236 1.00 79.00 156 VAL A O 1
ATOM 1240 N N . GLU A 1 157 ? -17.261 5.066 20.037 1.00 80.75 157 GLU A N 1
ATOM 1241 C CA . GLU A 1 157 ? -18.097 6.267 19.939 1.00 80.75 157 GLU A CA 1
ATOM 1242 C C . GLU A 1 157 ? -19.567 5.822 19.863 1.00 80.75 157 GLU A C 1
ATOM 1244 O O . GLU A 1 157 ? -19.981 5.172 18.896 1.00 80.75 157 GLU A O 1
ATOM 1249 N N . VAL A 1 158 ? -20.347 6.136 20.900 1.00 80.81 158 VAL A N 1
ATOM 1250 C CA . VAL A 1 158 ? -21.773 5.782 20.982 1.00 80.81 158 VAL A CA 1
ATOM 1251 C C . VAL A 1 158 ? -22.624 6.988 20.598 1.00 80.81 158 VAL A C 1
ATOM 1253 O O . VAL A 1 158 ? -22.555 8.031 21.247 1.00 80.81 158 VAL A O 1
ATOM 1256 N N . HIS A 1 159 ? -23.440 6.850 19.557 1.00 79.44 159 HIS A N 1
ATOM 1257 C CA . HIS A 1 159 ? -24.308 7.904 19.046 1.00 79.44 159 HIS A CA 1
ATOM 1258 C C . HIS A 1 159 ? -25.780 7.595 19.293 1.00 79.44 159 HIS A C 1
ATOM 1260 O O . HIS A 1 159 ? -26.243 6.483 19.058 1.00 79.44 159 HIS A O 1
ATOM 1266 N N . GLN A 1 160 ? -26.544 8.601 19.710 1.00 78.06 160 GLN A N 1
ATOM 1267 C CA . GLN A 1 160 ? -27.998 8.500 19.709 1.00 78.06 160 GLN A CA 1
ATOM 1268 C C . GLN A 1 160 ? -28.528 8.912 18.337 1.00 78.06 160 GLN A C 1
ATOM 1270 O O . GLN A 1 160 ? -28.223 10.005 17.849 1.00 78.06 160 GLN A O 1
ATOM 1275 N N . ASP A 1 161 ? -29.309 8.037 17.710 1.00 68.25 161 ASP A N 1
ATOM 1276 C CA . ASP A 1 161 ? -29.895 8.339 16.410 1.00 68.25 161 ASP A CA 1
ATOM 1277 C C . ASP A 1 161 ? -30.952 9.444 16.564 1.00 68.25 161 ASP A C 1
ATOM 1279 O O . ASP A 1 161 ? -31.876 9.337 17.371 1.00 68.25 161 ASP A O 1
ATOM 1283 N N . ARG A 1 162 ? -30.809 10.541 15.811 1.00 60.09 162 ARG A N 1
ATOM 1284 C CA . ARG A 1 162 ? -31.770 11.663 15.818 1.00 60.09 162 ARG A CA 1
ATOM 1285 C C . ARG A 1 162 ? -32.929 11.464 14.837 1.00 60.09 162 ARG A C 1
ATOM 1287 O O . ARG A 1 162 ? -33.688 12.399 14.586 1.00 60.09 162 ARG A O 1
ATOM 1294 N N . LEU A 1 163 ? -33.089 10.261 14.294 1.00 52.91 163 LEU A N 1
ATOM 1295 C CA . LEU A 1 163 ? -34.156 9.923 13.359 1.00 52.91 163 LEU A CA 1
ATOM 1296 C C . LEU A 1 163 ? -35.431 9.499 14.096 1.00 52.91 163 LEU A C 1
ATOM 1298 O O . LEU A 1 163 ? -35.790 8.329 14.144 1.00 52.91 163 LEU A O 1
ATOM 1302 N N . ALA A 1 164 ? -36.132 10.485 14.651 1.00 44.81 164 ALA A N 1
ATOM 1303 C CA . ALA A 1 164 ? -37.552 10.373 14.972 1.00 44.81 164 ALA A CA 1
ATOM 1304 C C . ALA A 1 164 ? -38.213 11.759 14.988 1.00 44.81 164 ALA A C 1
ATOM 1306 O O . ALA A 1 164 ? -38.629 12.233 16.045 1.00 44.81 164 ALA A O 1
ATOM 1307 N N . ARG A 1 165 ? -38.292 12.415 13.823 1.00 39.72 165 ARG A N 1
ATOM 1308 C CA . ARG A 1 165 ? -39.392 13.322 13.453 1.00 39.72 165 ARG A CA 1
ATOM 1309 C C . ARG A 1 165 ? -39.603 13.313 11.949 1.00 39.72 165 ARG A C 1
ATOM 1311 O O . ARG A 1 165 ? -38.589 13.420 11.230 1.00 39.72 165 ARG A O 1
#

Solvent-accessible surface area (backbone atoms only — not comparable to full-atom values): 10259 Å² total; per-residue (Å²): 68,74,91,70,74,49,52,71,67,58,57,49,51,52,50,44,28,40,65,77,38,38,75,81,47,72,48,76,59,91,92,44,78,42,76,40,69,47,54,57,58,68,74,66,62,73,32,67,86,56,44,42,66,41,75,42,75,38,76,55,54,99,80,77,47,74,70,49,70,45,42,41,52,78,60,46,90,85,78,94,76,91,75,75,95,67,84,47,66,57,96,89,36,40,48,47,78,46,77,46,68,39,80,91,48,56,62,69,61,52,53,50,52,50,51,55,54,52,69,70,53,85,80,63,100,55,53,70,48,78,33,53,67,48,67,65,55,41,52,50,53,70,68,68,59,59,91,81,60,59,82,46,35,38,37,37,38,43,32,71,71,83,86,83,129

InterPro domains:
  IPR001036 Acriflavin resistance protein [PF00873] (2-123)
  IPR001036 Acriflavin resistance protein [PTHR32063] (2-123)
  IPR027463 Multidrug efflux transporter AcrB TolC docking domain, DN/DC subdomains [G3DSA:3.30.2090.10] (2-86)
  IPR027463 Multidrug efflux transporter AcrB TolC docking domain, DN/DC subdomains [SSF82714] (1-82)

pLDDT: mean 78.14, std 11.74, range [39.72, 95.75]

Secondary structure (DSSP, 8-state):
-GGGT--HHHHHHHHHHHHT-EEEEEEEETTEEEEEEE---HHHHH-TTTGGG-EEEPPPPTT-----EEEGGGT---------S---EETTEEEEEEEEE-TTS-HHHHHHHHHHHHHH-----SEEEEEES-HHHHHHHHHHS-TT--SEEEEEEEE------

Sequence (165 aa):
MAFYGLTRAFVANILQTALQGEVVSQVLEGQRRFDLLIRLEEEYRTDYKNLGRLRIDLPSDNDHKSRGQIELREVAEISEGTGPNAVNRENARRRIVIRCNTDGHDLASAVEEIKQKLDQQVMYSLIMSIATSDPLEVQMYKQAIPPDAGIVHITVEVHQDRLAR

Nearest PDB structures (foldseek):
  4dnt-assembly1_A  TM=7.385E-01  e=4.082E-04  Escherichia coli K-12
  3kso-assembly1_A-3  TM=6.913E-01  e=2.439E-04  Escherichia coli K-12
  8gk0-assembly1_B  TM=8.216E-01  e=1.820E-02  Campylobacter jejuni
  7b8s-assembly1_B  TM=8.005E-01  e=5.098E-02  Escherichia coli K-12
  5ent-assembly1_A  TM=8.032E-01  e=6.595E-02  Escherichia coli K-12